Protein AF-A0A563ADB5-F1 (afdb_monomer_lite)

pLDDT: mean 70.38, std 18.76, range [36.0, 93.19]

Secondary structure (DSSP, 8-state):
--EEEEE-S-HHHHHHHHHHHHHTT-EEEEESSHHHHHHHHHHHHTTS-----------

Sequence (59 aa):
MTKILLVEDDKSLREIYSVRLLAEGYTLISSGDGVLGVGRAIEVKLESEMLSLRFIGEL

Structure (mmCIF, N/CA/C/O backbone):
data_AF-A0A563ADB5-F1
#
_entry.id   AF-A0A563ADB5-F1
#
loop_
_atom_site.group_PDB
_atom_site.id
_atom_site.type_symbol
_atom_site.label_atom_id
_atom_site.label_alt_id
_atom_site.label_comp_id
_atom_site.label_asym_id
_atom_site.label_entity_id
_atom_site.label_seq_id
_atom_site.pdbx_PDB_ins_code
_atom_site.Cartn_x
_atom_site.Cartn_y
_atom_site.Cartn_z
_atom_site.occupancy
_atom_site.B_iso_or_equiv
_atom_site.auth_seq_id
_atom_site.auth_comp_id
_atom_site.auth_asym_id
_atom_site.auth_atom_id
_atom_site.pdbx_PDB_model_num
ATOM 1 N N . MET A 1 1 ? -13.959 -0.999 8.408 1.00 65.94 1 MET A N 1
ATOM 2 C CA . MET A 1 1 ? -12.537 -0.615 8.276 1.00 65.94 1 MET A CA 1
ATOM 3 C C . MET A 1 1 ? -12.118 -0.953 6.858 1.00 65.94 1 MET A C 1
ATOM 5 O O . MET A 1 1 ? -12.240 -2.111 6.481 1.00 65.94 1 MET A O 1
ATOM 9 N N . THR A 1 2 ? -11.742 0.038 6.050 1.00 78.75 2 THR A N 1
ATOM 10 C CA . THR A 1 2 ? -11.529 -0.162 4.606 1.00 78.75 2 THR A CA 1
ATOM 11 C C . THR A 1 2 ? -10.060 -0.460 4.320 1.00 78.75 2 THR A C 1
ATOM 13 O O . THR A 1 2 ? -9.175 0.269 4.772 1.00 78.75 2 THR A O 1
ATOM 16 N N . LYS A 1 3 ? -9.806 -1.545 3.583 1.00 81.25 3 LYS A N 1
ATOM 17 C CA . LYS A 1 3 ? -8.474 -1.953 3.124 1.00 81.25 3 LYS A CA 1
ATOM 18 C C . LYS A 1 3 ? -8.226 -1.433 1.702 1.00 81.25 3 LYS A C 1
ATOM 20 O O . LYS A 1 3 ? -9.105 -1.539 0.849 1.00 81.25 3 LYS A O 1
ATOM 25 N N . ILE A 1 4 ? -7.039 -0.886 1.455 1.00 82.06 4 ILE A N 1
ATOM 26 C CA . ILE A 1 4 ? -6.598 -0.351 0.162 1.00 82.06 4 ILE A CA 1
ATOM 27 C C . ILE A 1 4 ? -5.345 -1.099 -0.288 1.00 82.06 4 ILE A C 1
ATOM 29 O O . ILE A 1 4 ? -4.403 -1.266 0.487 1.00 82.06 4 ILE A O 1
ATOM 33 N N . LEU A 1 5 ? -5.330 -1.512 -1.555 1.00 85.31 5 LEU A N 1
ATOM 34 C CA . LEU A 1 5 ? -4.119 -1.939 -2.242 1.00 85.31 5 LEU A CA 1
ATOM 35 C C . LEU A 1 5 ? -3.559 -0.749 -3.033 1.00 85.31 5 LEU A C 1
ATOM 37 O O . LEU A 1 5 ? -4.174 -0.316 -4.006 1.00 85.31 5 LEU A O 1
ATOM 41 N N . LEU A 1 6 ? -2.403 -0.240 -2.618 1.00 82.44 6 LEU A N 1
ATOM 42 C CA . LEU A 1 6 ? -1.659 0.801 -3.319 1.00 82.44 6 LEU A CA 1
ATOM 43 C C . LEU A 1 6 ? -0.612 0.148 -4.220 1.00 82.44 6 LEU A C 1
ATOM 45 O O . LEU A 1 6 ? 0.392 -0.375 -3.737 1.00 82.44 6 LEU A O 1
ATOM 49 N N . VAL A 1 7 ? -0.851 0.188 -5.524 1.00 85.75 7 VAL A N 1
ATOM 50 C CA . VAL A 1 7 ? 0.144 -0.168 -6.534 1.00 85.75 7 VAL A CA 1
ATOM 51 C C . VAL A 1 7 ? 0.677 1.125 -7.117 1.00 85.75 7 VAL A C 1
ATOM 53 O O . VAL A 1 7 ? -0.083 1.925 -7.644 1.00 85.75 7 VAL A O 1
ATOM 56 N N . GLU A 1 8 ? 1.974 1.307 -6.992 1.00 84.94 8 GLU A N 1
ATOM 57 C CA . GLU A 1 8 ? 2.725 2.445 -7.508 1.00 84.94 8 GLU A CA 1
ATOM 58 C C . GLU A 1 8 ? 4.070 1.862 -7.968 1.00 84.94 8 GLU A C 1
ATOM 60 O O . GLU A 1 8 ? 4.436 0.798 -7.475 1.00 84.94 8 GLU A O 1
ATOM 65 N N . ASP A 1 9 ? 4.839 2.463 -8.861 1.00 83.75 9 ASP A N 1
ATOM 66 C CA . ASP A 1 9 ? 6.189 1.975 -9.196 1.00 83.75 9 ASP A CA 1
ATOM 67 C C . ASP A 1 9 ? 7.252 2.853 -8.528 1.00 83.75 9 ASP A C 1
ATOM 69 O O . ASP A 1 9 ? 8.173 2.339 -7.877 1.00 83.75 9 ASP A O 1
ATOM 73 N N . ASP A 1 10 ? 7.023 4.162 -8.490 1.00 88.69 10 ASP A N 1
ATOM 74 C CA . ASP A 1 10 ? 7.881 5.113 -7.799 1.00 88.69 10 ASP A CA 1
ATOM 75 C C . ASP A 1 10 ? 7.806 4.983 -6.264 1.00 88.69 10 ASP A C 1
ATOM 77 O O . ASP A 1 10 ? 6.754 5.037 -5.620 1.00 88.69 10 ASP A O 1
ATOM 81 N N . LYS A 1 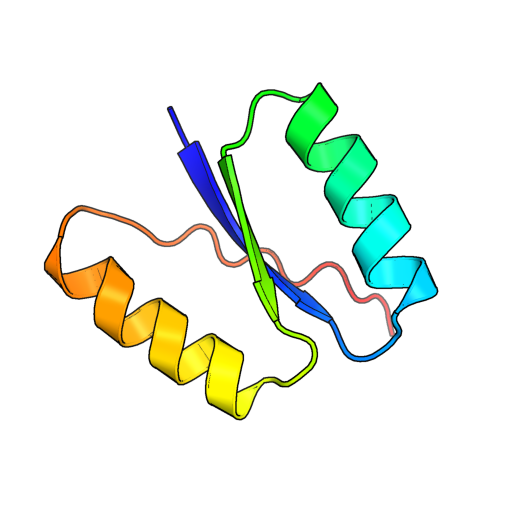11 ? 8.967 4.806 -5.627 1.00 87.25 11 LYS A N 1
ATOM 82 C CA . LYS A 1 11 ? 9.045 4.614 -4.172 1.00 87.25 11 LYS A CA 1
ATOM 83 C C . LYS A 1 11 ? 8.610 5.857 -3.395 1.00 87.25 11 LYS A C 1
ATOM 85 O O . LYS A 1 11 ? 7.935 5.714 -2.376 1.00 87.25 11 LYS A O 1
ATOM 90 N N . SER A 1 12 ? 8.990 7.044 -3.856 1.0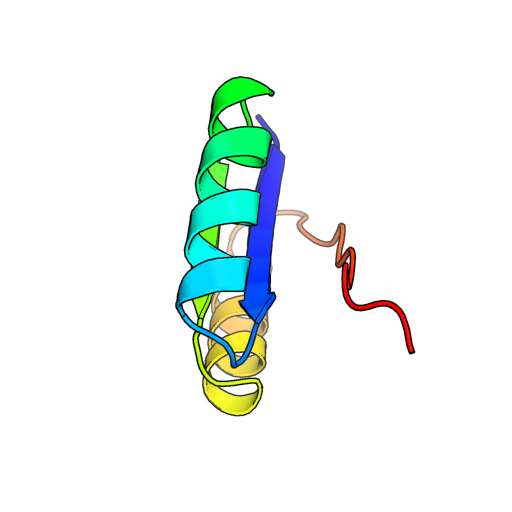0 89.31 12 SER A N 1
ATOM 91 C CA . SER A 1 12 ? 8.686 8.298 -3.174 1.00 89.31 12 SER A CA 1
ATOM 92 C C . SER A 1 12 ? 7.191 8.603 -3.223 1.00 89.31 12 SER A C 1
ATOM 94 O O . SER A 1 12 ? 6.607 8.937 -2.192 1.00 89.31 12 SER A O 1
ATOM 96 N N . LEU A 1 13 ? 6.539 8.403 -4.372 1.00 86.88 13 LEU A N 1
ATOM 97 C CA . LEU A 1 13 ? 5.087 8.558 -4.500 1.00 86.88 13 LEU A CA 1
ATOM 98 C C . LEU A 1 13 ? 4.333 7.559 -3.619 1.00 86.88 13 LEU A C 1
ATOM 100 O O . LEU A 1 13 ? 3.414 7.937 -2.888 1.00 86.88 13 LEU A O 1
ATOM 104 N N . ARG A 1 14 ? 4.772 6.298 -3.600 1.00 89.00 14 ARG A N 1
ATOM 105 C CA . ARG A 1 14 ? 4.164 5.252 -2.768 1.00 89.00 14 ARG A CA 1
ATOM 106 C C . ARG A 1 14 ? 4.210 5.594 -1.285 1.00 89.00 14 ARG A C 1
ATOM 108 O O . ARG A 1 14 ? 3.234 5.356 -0.574 1.00 89.00 14 ARG A O 1
ATOM 115 N N . GLU A 1 15 ? 5.322 6.147 -0.809 1.00 90.50 15 GLU A N 1
ATOM 116 C CA . GLU A 1 15 ? 5.476 6.590 0.578 1.00 90.50 15 GLU A CA 1
ATOM 117 C C . GLU A 1 15 ? 4.547 7.773 0.893 1.00 90.50 15 GLU A C 1
ATOM 119 O O . GLU A 1 15 ? 3.830 7.729 1.896 1.00 90.50 15 GLU A O 1
ATOM 124 N N . ILE A 1 16 ? 4.471 8.776 0.009 1.00 90.94 16 ILE A N 1
ATOM 125 C CA . ILE A 1 16 ? 3.583 9.941 0.171 1.00 90.94 16 ILE A CA 1
ATOM 126 C C . ILE A 1 16 ? 2.113 9.508 0.261 1.00 90.94 16 ILE A C 1
ATOM 128 O O . ILE A 1 16 ? 1.393 9.929 1.174 1.00 90.94 16 ILE A O 1
ATOM 132 N N . TYR A 1 17 ? 1.661 8.643 -0.651 1.00 87.19 17 TYR A N 1
ATOM 133 C CA . TYR A 1 17 ? 0.290 8.134 -0.633 1.00 87.19 17 TYR A CA 1
ATOM 134 C C . TYR A 1 17 ? 0.019 7.246 0.578 1.00 87.19 17 TYR A C 1
ATOM 136 O O . TYR A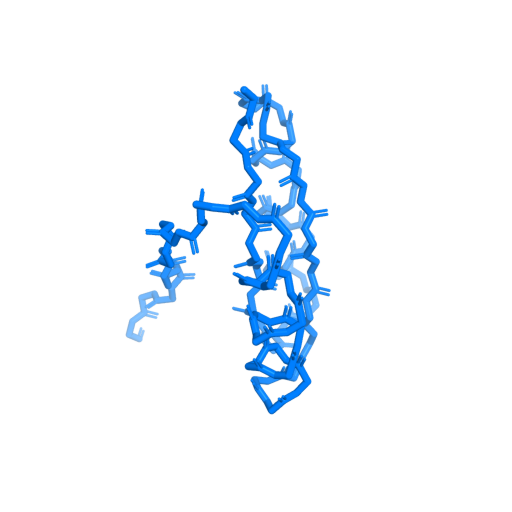 1 17 ? -1.055 7.343 1.174 1.00 87.19 17 TYR A O 1
ATOM 144 N N . SER A 1 18 ? 0.995 6.432 0.990 1.00 88.31 18 SER A N 1
ATOM 145 C CA . SER A 1 18 ? 0.853 5.581 2.172 1.00 88.31 18 SER A CA 1
ATOM 146 C C . SER A 1 18 ? 0.596 6.407 3.430 1.00 88.31 18 SER A C 1
ATOM 148 O O . SER A 1 18 ? -0.333 6.110 4.176 1.00 88.31 18 SER A O 1
ATOM 150 N N . VAL A 1 19 ? 1.362 7.484 3.637 1.00 93.19 19 VAL A N 1
ATOM 151 C CA . VAL A 1 19 ? 1.193 8.375 4.796 1.00 93.19 19 VAL A CA 1
ATOM 152 C C . VAL A 1 19 ? -0.204 8.998 4.822 1.00 93.19 19 VAL A C 1
ATOM 154 O O . VAL A 1 19 ? -0.861 8.974 5.862 1.00 93.19 19 VAL A O 1
ATOM 157 N N . ARG A 1 20 ? -0.684 9.523 3.687 1.00 91.94 20 ARG A N 1
ATOM 158 C CA . ARG A 1 20 ? -2.009 10.163 3.603 1.00 91.94 20 ARG A CA 1
ATOM 159 C C . ARG A 1 20 ? -3.144 9.188 3.900 1.00 91.94 20 ARG A C 1
ATOM 161 O O . ARG A 1 20 ? -3.994 9.467 4.737 1.00 91.94 20 ARG A O 1
ATOM 168 N N . LEU A 1 21 ? -3.132 8.027 3.255 1.00 86.25 21 LEU A N 1
ATOM 169 C CA . LEU A 1 21 ? -4.197 7.038 3.401 1.00 86.25 21 LEU A CA 1
ATOM 170 C C . LEU A 1 21 ? -4.210 6.407 4.803 1.00 86.25 21 LEU A C 1
ATOM 172 O O . LEU A 1 21 ? -5.279 6.171 5.362 1.00 86.25 21 LEU A O 1
ATOM 176 N N . LEU A 1 22 ? -3.043 6.180 5.414 1.00 89.12 22 LEU A N 1
ATOM 177 C CA . LEU A 1 22 ? -2.981 5.750 6.814 1.00 89.12 22 LEU A CA 1
ATOM 178 C C . LEU A 1 22 ? -3.557 6.820 7.756 1.00 89.12 22 LEU A C 1
ATOM 180 O O . LEU A 1 22 ? -4.300 6.477 8.673 1.00 89.12 22 LEU A O 1
ATOM 184 N N . ALA A 1 23 ? -3.268 8.105 7.515 1.00 92.12 23 ALA A N 1
ATOM 185 C CA . ALA A 1 23 ? -3.813 9.212 8.308 1.00 92.12 23 ALA A CA 1
ATOM 186 C C . ALA A 1 23 ? -5.341 9.358 8.172 1.00 92.12 23 ALA A C 1
ATOM 188 O O . ALA A 1 23 ? -6.005 9.763 9.123 1.00 92.12 23 ALA A O 1
ATOM 189 N N . GLU A 1 24 ? -5.908 8.977 7.025 1.00 89.56 24 GLU A N 1
ATOM 190 C CA . GLU A 1 24 ? -7.360 8.908 6.797 1.00 89.56 24 GLU A CA 1
ATOM 191 C C . GLU A 1 24 ? -8.023 7.664 7.432 1.00 89.56 24 GLU A C 1
ATOM 193 O O . GLU A 1 24 ? -9.244 7.518 7.388 1.00 89.56 24 GLU A O 1
ATOM 198 N N . GLY A 1 25 ? -7.245 6.775 8.063 1.00 87.94 25 GLY A N 1
ATOM 199 C CA . GLY A 1 25 ? -7.749 5.601 8.783 1.00 87.94 25 GLY A CA 1
ATOM 200 C C . GLY A 1 25 ? -7.918 4.345 7.923 1.00 87.94 25 GLY A C 1
ATOM 201 O O . GLY A 1 25 ? -8.563 3.382 8.355 1.00 87.94 25 GLY A O 1
ATOM 202 N N . TYR A 1 26 ? -7.346 4.321 6.716 1.00 86.69 26 TYR A N 1
ATOM 203 C CA . TYR A 1 26 ? -7.330 3.121 5.883 1.00 86.69 26 TYR A CA 1
ATOM 204 C C . TYR A 1 26 ? -6.285 2.117 6.359 1.00 86.69 26 TYR A C 1
ATOM 206 O O . TYR A 1 26 ? -5.226 2.461 6.877 1.00 86.69 26 TYR A O 1
ATOM 214 N N . THR A 1 27 ? -6.562 0.838 6.121 1.00 84.50 27 THR A N 1
ATOM 215 C CA . THR A 1 27 ? -5.540 -0.211 6.192 1.00 84.50 27 THR A CA 1
ATOM 216 C C . THR A 1 27 ? -4.902 -0.362 4.819 1.00 84.50 27 THR A C 1
ATOM 218 O O . THR A 1 27 ? -5.619 -0.487 3.831 1.00 84.50 27 THR A O 1
ATOM 221 N N . LEU A 1 28 ? -3.575 -0.373 4.741 1.00 83.75 28 LEU A N 1
ATOM 222 C CA . LEU A 1 28 ? -2.857 -0.364 3.468 1.00 83.75 28 LEU A CA 1
ATOM 223 C C . LEU A 1 28 ? -2.060 -1.643 3.227 1.00 83.75 28 LEU A C 1
ATOM 225 O O . LEU A 1 28 ? -1.362 -2.138 4.107 1.00 83.75 28 LEU A O 1
ATOM 229 N N . ILE A 1 29 ? -2.124 -2.122 1.990 1.00 85.00 29 ILE A N 1
ATOM 230 C CA . ILE A 1 29 ? -1.192 -3.079 1.399 1.00 85.00 29 ILE A CA 1
ATOM 231 C C . ILE A 1 29 ? -0.547 -2.344 0.229 1.00 85.00 29 ILE A C 1
ATOM 233 O O . ILE A 1 29 ? -1.264 -1.857 -0.637 1.00 85.00 29 ILE A O 1
ATOM 237 N N . SER A 1 30 ? 0.778 -2.233 0.188 1.00 80.81 30 SER A N 1
ATOM 238 C CA . SER A 1 30 ? 1.476 -1.579 -0.923 1.00 80.81 30 SER A CA 1
ATOM 239 C C . SER A 1 30 ? 2.263 -2.582 -1.768 1.00 80.81 30 SER A C 1
ATOM 241 O O . SER A 1 30 ? 2.750 -3.597 -1.264 1.00 80.81 30 SER A O 1
ATOM 243 N N . SER A 1 31 ? 2.365 -2.306 -3.067 1.00 84.12 31 SER A N 1
ATOM 244 C CA . SER A 1 31 ? 3.210 -3.029 -4.021 1.00 84.12 31 SER A CA 1
ATOM 245 C C . SER A 1 31 ? 3.944 -2.034 -4.915 1.00 84.12 31 SER A C 1
ATOM 247 O O . SER A 1 31 ? 3.365 -1.027 -5.317 1.00 84.12 31 SER A O 1
ATOM 249 N N . GLY A 1 32 ? 5.216 -2.326 -5.200 1.00 80.31 32 GLY A N 1
ATOM 250 C CA . GLY A 1 32 ? 6.038 -1.607 -6.184 1.00 80.31 32 GLY A CA 1
ATOM 251 C C . GLY A 1 32 ? 5.893 -2.128 -7.616 1.00 80.31 32 GLY A C 1
ATOM 252 O O . GLY A 1 32 ? 6.468 -1.572 -8.540 1.00 80.31 32 GLY A O 1
ATOM 253 N N . ASP A 1 33 ? 5.182 -3.241 -7.777 1.00 77.31 33 ASP A N 1
ATOM 254 C CA . ASP A 1 33 ? 5.029 -3.958 -9.037 1.00 77.31 33 ASP A CA 1
ATOM 255 C C . ASP A 1 33 ? 3.545 -4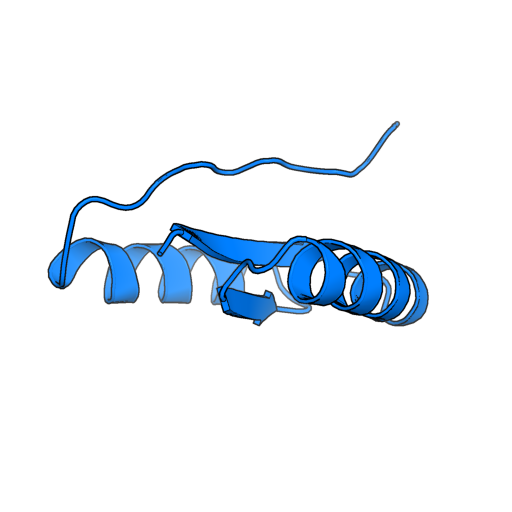.285 -9.229 1.00 77.31 33 ASP A C 1
ATOM 257 O O . ASP A 1 33 ? 2.900 -4.861 -8.341 1.00 77.31 33 ASP A O 1
ATOM 261 N N . GLY A 1 34 ? 2.996 -3.902 -10.382 1.00 66.38 34 GLY A N 1
ATOM 262 C CA . GLY A 1 34 ? 1.604 -4.151 -10.739 1.00 66.38 34 GLY A CA 1
ATOM 263 C C . GLY A 1 34 ? 1.244 -5.627 -10.856 1.00 66.38 34 GLY A C 1
ATOM 264 O O . G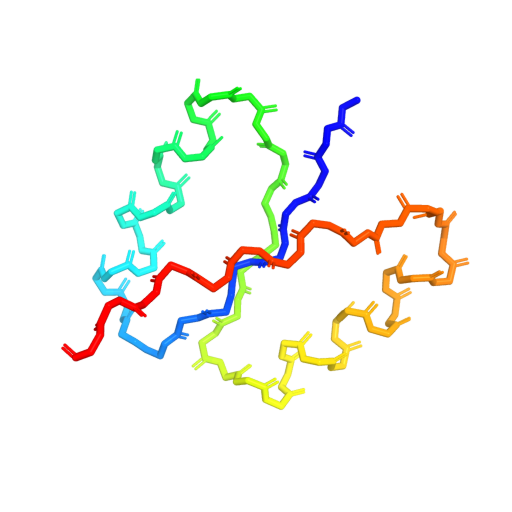LY A 1 34 ? 0.129 -5.997 -10.498 1.00 66.38 34 GLY A O 1
ATOM 265 N N . VAL A 1 35 ? 2.178 -6.494 -11.249 1.00 65.75 35 VAL A N 1
ATOM 266 C CA . VAL A 1 35 ? 1.943 -7.943 -11.342 1.00 65.75 35 VAL A CA 1
ATOM 267 C C . VAL A 1 35 ? 1.795 -8.544 -9.945 1.00 65.75 35 VAL A C 1
ATOM 269 O O . VAL A 1 35 ? 0.828 -9.261 -9.670 1.00 65.75 35 VAL A O 1
ATOM 272 N N . LEU A 1 36 ? 2.692 -8.180 -9.023 1.00 66.62 36 LEU A N 1
ATOM 273 C CA . LEU A 1 36 ? 2.582 -8.561 -7.610 1.00 66.62 36 LEU A CA 1
ATOM 274 C C . LEU A 1 36 ? 1.355 -7.921 -6.942 1.00 66.62 36 LEU A C 1
ATOM 276 O O . LEU A 1 36 ? 0.719 -8.538 -6.087 1.00 66.62 36 LEU A O 1
ATOM 280 N N . GLY A 1 37 ? 0.987 -6.709 -7.366 1.00 64.75 37 GLY A N 1
ATOM 281 C CA . GLY A 1 37 ? -0.219 -6.011 -6.930 1.00 64.75 37 GLY A CA 1
ATOM 282 C C . GLY A 1 37 ? -1.490 -6.778 -7.292 1.00 64.75 37 GLY A C 1
ATOM 283 O O . GLY A 1 37 ? -2.318 -7.039 -6.423 1.00 64.75 37 GLY A O 1
ATOM 284 N N . VAL A 1 38 ? -1.628 -7.215 -8.545 1.00 62.88 38 VAL A N 1
ATOM 285 C CA . VAL A 1 38 ? -2.777 -8.021 -8.987 1.00 62.88 38 VAL A CA 1
ATOM 286 C C . VAL A 1 38 ? -2.819 -9.371 -8.265 1.00 62.88 38 VAL A C 1
ATOM 288 O O . VAL A 1 38 ? -3.893 -9.777 -7.826 1.00 62.88 38 VAL A O 1
ATOM 291 N N . GLY A 1 39 ? -1.673 -10.032 -8.060 1.00 61.97 39 GLY A N 1
ATOM 292 C CA . GLY A 1 39 ? -1.597 -11.267 -7.268 1.00 61.97 39 GLY A CA 1
ATOM 293 C C . GLY A 1 39 ? -2.122 -11.081 -5.840 1.00 61.97 39 GLY A C 1
ATOM 294 O O . GLY A 1 39 ? -3.007 -11.815 -5.401 1.00 61.97 39 GLY A O 1
ATOM 295 N N . ARG A 1 40 ? -1.675 -10.018 -5.156 1.00 62.38 40 ARG A N 1
ATOM 296 C CA . ARG A 1 40 ? -2.183 -9.621 -3.830 1.00 62.38 40 ARG A CA 1
ATOM 297 C C . ARG A 1 40 ? -3.674 -9.283 -3.853 1.00 62.38 40 ARG A C 1
ATOM 299 O O . ARG A 1 40 ? -4.385 -9.630 -2.917 1.00 62.38 40 ARG A O 1
ATOM 306 N N . ALA A 1 41 ? -4.171 -8.624 -4.900 1.00 62.31 41 ALA A N 1
ATOM 307 C CA . ALA A 1 41 ? -5.595 -8.318 -5.028 1.00 62.31 41 ALA A CA 1
ATOM 308 C C . ALA A 1 41 ? -6.444 -9.594 -5.134 1.00 62.31 41 ALA A C 1
ATOM 310 O O . ALA A 1 41 ? -7.512 -9.661 -4.530 1.00 62.31 41 ALA A O 1
ATOM 311 N N . ILE A 1 42 ? -5.967 -10.601 -5.871 1.00 59.34 42 ILE A N 1
ATOM 312 C CA . ILE A 1 42 ? -6.647 -11.893 -6.033 1.00 59.34 42 ILE A CA 1
ATOM 313 C C . ILE A 1 42 ? -6.623 -12.689 -4.722 1.00 59.34 42 ILE A C 1
ATOM 315 O O . ILE A 1 42 ? -7.668 -13.202 -4.326 1.00 59.34 42 ILE A O 1
ATOM 319 N N . GLU A 1 43 ? -5.485 -12.737 -4.020 1.00 59.34 43 GLU A N 1
ATOM 320 C CA . GLU A 1 43 ? -5.383 -13.391 -2.704 1.00 59.34 43 GLU A CA 1
ATOM 321 C C . GLU A 1 43 ? -6.321 -12.750 -1.675 1.00 59.34 43 GLU A C 1
ATOM 323 O O . GLU A 1 43 ? -7.052 -13.451 -0.980 1.00 59.34 43 GLU A O 1
ATOM 328 N N . VAL A 1 44 ? -6.366 -11.416 -1.601 1.00 55.50 44 VAL A N 1
ATOM 329 C CA . VAL A 1 44 ? -7.198 -10.729 -0.599 1.00 55.50 44 VAL A CA 1
ATOM 330 C C . VAL A 1 44 ? -8.691 -10.782 -0.954 1.00 55.50 44 VAL A C 1
ATOM 332 O O . VAL A 1 44 ? -9.536 -10.776 -0.058 1.00 55.50 44 VAL A O 1
ATOM 335 N N . LYS A 1 45 ? -9.045 -10.903 -2.243 1.00 49.56 45 LYS A N 1
ATOM 336 C CA . LYS A 1 45 ? -10.437 -11.066 -2.698 1.00 49.56 45 LYS A CA 1
ATOM 337 C C . LYS A 1 45 ? -11.076 -12.383 -2.231 1.00 49.56 45 LYS A C 1
ATOM 339 O O . LYS A 1 45 ? -12.301 -12.472 -2.238 1.00 49.56 45 LYS A O 1
ATOM 344 N N . LEU A 1 46 ? -10.290 -13.373 -1.800 1.00 44.84 46 LEU A N 1
ATOM 345 C CA . LEU A 1 46 ? -10.808 -14.637 -1.260 1.00 44.84 46 LEU A CA 1
ATOM 346 C C . LEU A 1 46 ? -11.310 -14.529 0.191 1.00 44.84 46 LEU A C 1
ATOM 348 O O . LEU A 1 46 ? -12.041 -15.410 0.630 1.00 44.84 46 LEU A O 1
ATOM 352 N N . GLU A 1 47 ? -10.982 -13.454 0.915 1.00 46.97 47 GLU A N 1
ATOM 353 C CA . GLU A 1 47 ? -11.278 -13.347 2.354 1.00 46.97 47 GLU A CA 1
ATOM 354 C C . GLU A 1 47 ? -12.499 -12.469 2.684 1.00 46.97 47 GLU A C 1
ATOM 356 O O . GLU A 1 47 ? -13.216 -12.772 3.631 1.00 46.97 47 GLU A O 1
ATOM 361 N N . SER A 1 48 ? -12.788 -11.401 1.928 1.00 39.34 48 SER A N 1
ATOM 362 C CA . SER A 1 48 ? -13.988 -10.564 2.135 1.00 39.34 48 SER A CA 1
ATOM 363 C C . SER A 1 48 ? -14.027 -9.403 1.139 1.00 39.34 48 SER A C 1
ATOM 365 O O . SER A 1 48 ? -13.012 -8.731 0.973 1.00 39.34 48 SER A O 1
ATOM 367 N N . GLU A 1 49 ? -15.190 -9.153 0.530 1.00 45.59 49 GLU A N 1
ATOM 368 C CA . GLU A 1 49 ? -15.650 -7.902 -0.109 1.00 45.59 49 GLU A CA 1
ATOM 369 C C . GLU A 1 49 ? -14.622 -6.753 -0.159 1.00 45.59 49 GLU A C 1
ATOM 371 O O . GLU A 1 49 ? -14.608 -5.850 0.676 1.00 45.59 49 GLU A O 1
ATOM 376 N N . MET A 1 50 ? -13.743 -6.763 -1.160 1.00 43.12 50 MET A N 1
ATOM 377 C CA . MET A 1 50 ? -12.767 -5.695 -1.340 1.00 43.12 50 MET A CA 1
ATOM 378 C C . MET A 1 50 ? -12.622 -5.383 -2.822 1.00 43.12 50 MET A C 1
ATOM 380 O O . MET A 1 50 ? -12.078 -6.194 -3.564 1.00 43.12 50 MET A O 1
ATOM 384 N N . LEU A 1 51 ? -13.091 -4.207 -3.253 1.00 40.38 51 LEU A N 1
ATOM 385 C CA . LEU A 1 51 ? -12.403 -3.440 -4.294 1.00 40.38 51 LEU A CA 1
ATOM 386 C C . LEU A 1 51 ? -12.889 -1.981 -4.339 1.00 40.38 51 LEU A C 1
ATOM 388 O O . LEU A 1 51 ? -13.882 -1.643 -4.973 1.00 40.38 51 LEU A O 1
ATOM 392 N N . SER A 1 52 ? -12.121 -1.098 -3.706 1.00 43.78 52 SER A N 1
ATOM 393 C CA . SER A 1 52 ? -11.937 0.276 -4.171 1.00 43.78 52 SER A CA 1
ATOM 394 C C . SER A 1 52 ? -10.512 0.331 -4.717 1.00 43.78 52 SER A C 1
ATOM 396 O O . SER A 1 52 ? -9.568 0.594 -3.972 1.00 43.78 52 SER A O 1
ATOM 398 N N . LEU A 1 53 ? -10.338 0.011 -6.000 1.00 47.19 53 LEU A N 1
ATOM 399 C CA . LEU A 1 53 ? -9.078 0.241 -6.698 1.00 47.19 53 LEU A CA 1
ATOM 400 C C . LEU A 1 53 ? -9.079 1.710 -7.143 1.00 47.19 53 LEU A C 1
ATOM 402 O O . LEU A 1 53 ? -9.663 2.049 -8.169 1.00 47.19 53 LEU A O 1
ATOM 406 N N . ARG A 1 54 ? -8.492 2.603 -6.343 1.00 48.00 54 ARG A N 1
ATOM 407 C CA . ARG A 1 54 ? -8.171 3.957 -6.808 1.00 48.00 54 ARG A CA 1
ATOM 408 C C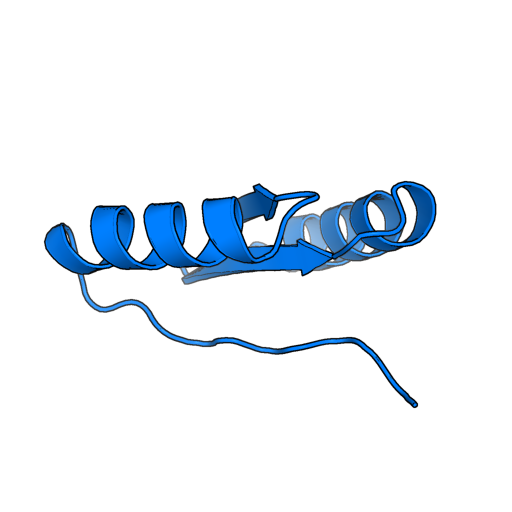 . ARG A 1 54 ? -6.731 3.942 -7.294 1.00 48.00 54 ARG A C 1
ATOM 410 O O . ARG A 1 54 ? -5.809 3.967 -6.489 1.00 48.00 54 ARG A O 1
ATOM 417 N N . PHE A 1 55 ? -6.568 3.877 -8.613 1.00 42.03 55 PHE A N 1
ATOM 418 C CA . PHE A 1 55 ? -5.342 4.329 -9.260 1.00 42.03 55 PHE A CA 1
ATOM 419 C C . PHE A 1 55 ? -5.224 5.827 -8.974 1.00 42.03 55 PHE A C 1
ATOM 421 O O . PHE A 1 55 ? -6.040 6.609 -9.458 1.00 42.03 55 PHE A O 1
ATOM 428 N N . ILE A 1 56 ? -4.267 6.216 -8.134 1.00 44.94 56 ILE A N 1
ATOM 429 C CA . ILE A 1 56 ? -3.865 7.616 -8.002 1.00 44.94 56 ILE A CA 1
ATOM 430 C C . ILE A 1 56 ? -2.546 7.758 -8.754 1.00 44.94 56 ILE A C 1
ATOM 432 O O . ILE A 1 56 ? -1.479 7.792 -8.159 1.00 44.94 56 ILE A O 1
ATOM 436 N N . GLY A 1 57 ? -2.648 7.782 -10.077 1.00 36.00 57 GLY A N 1
ATOM 437 C CA . GLY A 1 57 ? -1.575 8.187 -10.973 1.00 36.00 57 GLY A CA 1
ATOM 438 C C . GLY A 1 57 ? -2.209 9.081 -12.025 1.00 36.00 57 GLY A C 1
ATOM 439 O O . GLY A 1 57 ? -2.961 8.590 -12.866 1.00 36.00 57 GLY A O 1
ATOM 440 N N . GLU A 1 58 ? -2.013 10.394 -11.909 1.00 36.34 58 GLU A N 1
ATOM 441 C CA . GLU A 1 58 ? -2.297 11.292 -13.026 1.00 36.34 58 GLU A CA 1
ATOM 442 C C . GLU A 1 58 ? -1.203 11.122 -14.091 1.00 36.34 58 GLU A C 1
ATOM 444 O O . GLU A 1 58 ? -0.038 10.926 -13.753 1.00 36.34 58 GLU A O 1
ATOM 449 N N . LEU A 1 59 ? -1.673 11.138 -15.343 1.00 36.41 59 LEU A N 1
ATOM 450 C CA . LEU A 1 59 ? -1.012 11.287 -16.649 1.00 36.41 59 LEU A CA 1
ATOM 451 C C . LEU A 1 59 ? 0.464 11.717 -16.681 1.00 36.41 59 LEU A C 1
ATOM 453 O O . LEU A 1 59 ? 0.804 12.744 -16.054 1.00 36.41 59 LEU A O 1
#

Foldseek 3Di:
DAEAEAEAQDPVVQVVVVVVCVVVVYHYDYDNDVVVSVVVVVVVVVPDDDDPHDPPDDD

Radius of gyration: 11.15 Å; chains: 1; bounding box: 25×26×25 Å